Protein AF-A0A7W7QYX2-F1 (afdb_monomer_lite)

Organism: Kitasatospora kifunensis (NCBI:txid58351)

Foldseek 3Di:
DPCPDPVNVVVVVVVCVLFDFAALLVLLVVQDVDPVLSVVLSVQLVVLCVVVVQPFPWDWDLDDDDDDDRPPGDTTGTDHLCSQLVSLVSDDDPDPVSVSSSVVSVVSD

Sequence (109 aa):
MLAATRTARQALRSRRHANQKRTIATFVGKTTTDTATAKAVTAALRKTARTLRATGQLGKVQTRIGRVAAGVIGPVYRYTAAQIARIAAAYRPRKAEYKTVALRLALAA

Secondary structure (DSSP, 8-state):
----SHHHHHHHHHHHHHT--B-HHHHHHHH---HHHHHHHHHHHHHHHHHTT--PEEEEEE---SSS-TT-EEEEEEB-HHHHHHHHHH---SSHHHHHHHHHHHH--

Structure (mmCIF, N/CA/C/O backbone):
data_AF-A0A7W7QYX2-F1
#
_entry.id   AF-A0A7W7QYX2-F1
#
loop_
_atom_site.group_PDB
_atom_site.id
_atom_site.type_symbol
_atom_site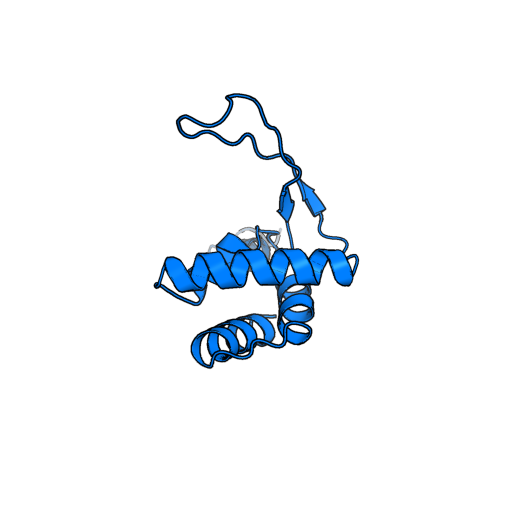.label_atom_id
_atom_site.label_alt_id
_atom_site.label_comp_id
_atom_site.label_asym_id
_atom_site.label_entity_id
_atom_site.label_seq_id
_atom_site.pdbx_PDB_ins_code
_atom_site.Cartn_x
_atom_site.Cartn_y
_atom_site.Cartn_z
_atom_site.occupancy
_atom_site.B_iso_or_equiv
_atom_site.auth_seq_id
_atom_site.auth_comp_id
_atom_site.auth_asym_id
_atom_site.auth_atom_id
_atom_site.pdbx_PDB_model_num
ATOM 1 N N . MET A 1 1 ? -21.254 0.283 30.559 1.00 47.09 1 MET A N 1
ATOM 2 C CA . MET A 1 1 ? -19.801 0.003 30.681 1.00 47.09 1 MET A CA 1
ATOM 3 C C . MET A 1 1 ? -19.415 -1.260 29.890 1.00 47.09 1 MET A C 1
ATOM 5 O O . MET A 1 1 ? -19.328 -2.331 30.465 1.00 47.09 1 MET A O 1
ATOM 9 N N . LEU A 1 2 ? -19.176 -1.175 28.573 1.00 48.53 2 LEU A N 1
ATOM 10 C CA . LEU A 1 2 ? -18.868 -2.345 27.711 1.00 48.53 2 LEU A CA 1
ATOM 11 C C . LEU A 1 2 ? -17.365 -2.493 27.362 1.00 48.53 2 LEU A C 1
ATOM 13 O O . LEU A 1 2 ? -17.005 -3.079 26.346 1.00 48.53 2 LEU A O 1
ATOM 17 N N . ALA A 1 3 ? -16.464 -1.950 28.189 1.00 51.31 3 ALA A N 1
ATOM 18 C CA . ALA A 1 3 ? -15.009 -1.946 27.952 1.00 51.31 3 ALA A CA 1
ATOM 19 C C . ALA A 1 3 ? -14.201 -2.840 28.925 1.00 51.31 3 ALA A C 1
ATOM 21 O O . ALA A 1 3 ? -12.975 -2.711 29.031 1.00 51.31 3 ALA A O 1
ATOM 22 N N . ALA A 1 4 ? -14.868 -3.733 29.662 1.00 62.16 4 ALA A N 1
ATOM 23 C CA . ALA A 1 4 ? -14.258 -4.453 30.782 1.00 62.16 4 ALA A CA 1
ATOM 24 C C . ALA A 1 4 ? -13.483 -5.727 30.385 1.00 62.16 4 ALA A C 1
ATOM 26 O O . ALA A 1 4 ? -12.532 -6.087 31.074 1.00 62.16 4 ALA A O 1
ATOM 27 N N . THR A 1 5 ? -13.804 -6.382 29.264 1.00 72.12 5 THR A N 1
ATOM 28 C CA . THR A 1 5 ? -13.198 -7.676 28.898 1.00 72.12 5 THR A CA 1
ATOM 29 C C . THR A 1 5 ? -12.012 -7.538 27.935 1.00 72.12 5 THR A C 1
ATOM 31 O O . THR A 1 5 ? -11.986 -6.691 27.036 1.00 72.12 5 THR A O 1
ATOM 34 N N . ARG A 1 6 ? -11.000 -8.404 28.100 1.00 74.31 6 ARG A N 1
ATOM 35 C CA . ARG A 1 6 ? -9.797 -8.479 27.242 1.00 74.31 6 ARG A CA 1
ATOM 36 C C . ARG A 1 6 ? -10.159 -8.629 25.758 1.00 74.31 6 ARG A C 1
ATOM 38 O O . ARG A 1 6 ? -9.537 -7.990 24.911 1.00 74.31 6 ARG A O 1
ATOM 45 N N . THR A 1 7 ? -11.212 -9.390 25.470 1.00 78.56 7 THR A N 1
ATOM 46 C CA . THR A 1 7 ? -11.759 -9.638 24.130 1.00 78.56 7 THR A CA 1
ATOM 47 C C . THR A 1 7 ? -12.337 -8.370 23.501 1.00 78.56 7 THR A C 1
ATOM 49 O O . THR A 1 7 ? -12.012 -8.052 22.359 1.00 7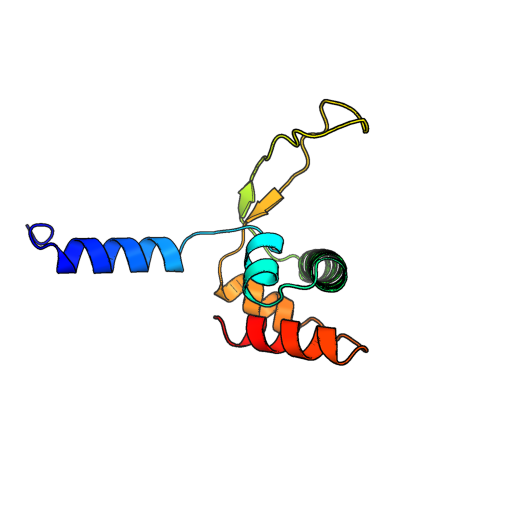8.56 7 THR A O 1
ATOM 52 N N . ALA A 1 8 ? -13.104 -7.571 24.256 1.00 77.56 8 ALA A N 1
ATOM 53 C CA . ALA A 1 8 ? -13.622 -6.287 23.777 1.00 77.56 8 ALA A CA 1
ATOM 54 C C . ALA A 1 8 ? -12.485 -5.293 23.479 1.00 77.56 8 ALA A C 1
ATOM 56 O O . ALA A 1 8 ? -12.503 -4.603 22.458 1.00 77.56 8 ALA A O 1
ATOM 57 N N . ARG A 1 9 ? -11.437 -5.268 24.317 1.00 79.19 9 ARG A N 1
ATOM 58 C CA . ARG A 1 9 ? -10.241 -4.441 24.074 1.00 79.19 9 ARG A CA 1
ATOM 59 C C . ARG A 1 9 ? -9.465 -4.896 22.837 1.00 79.19 9 ARG A C 1
ATOM 61 O O . ARG A 1 9 ? -9.019 -4.044 22.069 1.00 79.19 9 ARG A O 1
ATOM 68 N N . GLN A 1 10 ? -9.314 -6.203 22.618 1.00 79.06 10 GLN A N 1
ATOM 69 C CA . GLN A 1 10 ? -8.700 -6.742 21.400 1.00 79.06 10 GLN A CA 1
ATOM 70 C C . GLN A 1 10 ? -9.519 -6.389 20.157 1.00 79.06 10 GLN A C 1
ATOM 72 O O . GLN A 1 10 ? -8.956 -5.854 19.208 1.00 79.06 10 GLN A O 1
ATOM 77 N N . ALA A 1 11 ? -10.839 -6.578 20.186 1.00 78.06 11 ALA A N 1
ATOM 78 C CA . ALA A 1 11 ? -11.717 -6.217 19.077 1.00 78.06 11 ALA A CA 1
ATOM 79 C C . ALA A 1 11 ? -11.635 -4.716 18.744 1.00 78.06 11 ALA A C 1
ATOM 81 O O . ALA A 1 11 ? -11.502 -4.342 17.579 1.00 78.06 11 ALA A O 1
ATOM 82 N N . LEU A 1 12 ? -11.630 -3.842 19.757 1.00 79.12 12 LEU A N 1
ATOM 83 C CA . LEU A 1 12 ? -11.456 -2.398 19.569 1.00 79.12 12 LEU A CA 1
ATOM 84 C C . LEU A 1 12 ? -10.075 -2.036 19.006 1.00 79.12 12 LEU A C 1
ATOM 86 O O . LEU A 1 12 ? -9.983 -1.160 18.145 1.00 79.12 12 LEU A O 1
ATOM 90 N N . ARG A 1 13 ? -9.001 -2.706 19.445 1.00 77.94 13 ARG A N 1
ATOM 91 C CA . ARG A 1 13 ? -7.653 -2.517 18.883 1.00 77.94 13 ARG A CA 1
ATOM 92 C C . ARG A 1 13 ? -7.592 -2.957 17.422 1.00 77.94 13 ARG A C 1
ATOM 94 O O . ARG A 1 13 ? -7.109 -2.190 16.595 1.00 77.94 13 ARG A O 1
ATOM 101 N N . SER A 1 14 ? -8.137 -4.124 17.086 1.00 71.19 14 SER A N 1
ATOM 102 C CA . SER A 1 14 ? -8.210 -4.616 15.706 1.00 71.19 14 SER A CA 1
ATOM 103 C C . SER A 1 14 ? -9.009 -3.667 14.812 1.00 71.19 14 SER A C 1
ATOM 105 O O . SER A 1 14 ? -8.533 -3.295 13.743 1.00 71.19 14 SER A O 1
ATOM 107 N N . ARG A 1 15 ? -10.161 -3.169 15.288 1.00 69.62 15 ARG A N 1
ATOM 108 C CA . ARG A 1 15 ? -10.967 -2.154 14.584 1.00 69.62 15 ARG A CA 1
ATOM 109 C C . ARG A 1 15 ? -10.202 -0.843 14.386 1.00 69.62 15 ARG A C 1
ATOM 111 O O . ARG A 1 15 ? -10.223 -0.283 13.293 1.00 69.62 15 ARG A O 1
ATOM 118 N N . ARG A 1 16 ? -9.480 -0.363 15.408 1.00 71.31 16 ARG A N 1
ATOM 119 C CA . ARG A 1 16 ? -8.611 0.822 15.274 1.00 71.31 16 ARG A CA 1
ATOM 120 C C . ARG A 1 16 ? -7.504 0.603 14.254 1.00 71.31 16 ARG A C 1
ATOM 122 O O . ARG A 1 16 ? -7.227 1.512 13.483 1.00 71.31 16 ARG A O 1
ATOM 129 N N . HIS A 1 17 ? -6.876 -0.570 14.242 1.00 70.69 17 HIS A N 1
ATOM 130 C CA . HIS A 1 17 ? -5.805 -0.882 13.299 1.00 70.69 17 HIS A CA 1
ATOM 131 C C . HIS A 1 17 ? -6.303 -1.023 11.860 1.00 70.69 17 HIS A C 1
ATOM 133 O O . HIS A 1 17 ? -5.624 -0.534 10.959 1.00 70.69 17 HIS A O 1
ATOM 139 N N . ALA A 1 18 ? -7.478 -1.622 11.650 1.00 67.31 18 ALA A N 1
ATOM 140 C CA . ALA A 1 18 ? -8.116 -1.731 10.338 1.00 67.31 18 ALA A CA 1
ATOM 141 C C . ALA A 1 18 ? -8.476 -0.351 9.759 1.00 67.31 18 ALA A C 1
ATOM 143 O O . ALA A 1 18 ? -8.195 -0.067 8.598 1.00 67.31 18 ALA A O 1
ATOM 144 N N . ASN A 1 19 ? -8.990 0.555 10.598 1.00 69.50 19 ASN A N 1
ATOM 145 C CA . ASN A 1 19 ? -9.365 1.913 10.188 1.00 69.50 19 ASN A CA 1
ATOM 146 C C . ASN A 1 19 ? -8.209 2.927 10.241 1.00 69.50 19 ASN A C 1
ATOM 148 O O . ASN A 1 19 ? -8.403 4.119 9.981 1.00 69.50 19 ASN A O 1
ATOM 152 N N . GLN A 1 20 ? -6.994 2.491 10.579 1.00 77.69 20 GLN A N 1
ATOM 153 C CA . GLN A 1 20 ? -5.855 3.388 10.698 1.00 77.69 20 GLN A CA 1
ATOM 154 C C . GLN A 1 20 ? -5.371 3.818 9.313 1.00 77.69 20 GLN A C 1
ATOM 156 O O . GLN A 1 20 ? -4.919 3.003 8.509 1.00 77.69 20 GLN A O 1
ATOM 161 N N . LYS A 1 21 ? -5.381 5.126 9.054 1.00 83.06 21 LYS A N 1
ATOM 162 C CA . LYS A 1 21 ? -4.811 5.685 7.825 1.00 83.06 21 LYS A CA 1
ATOM 163 C C . LYS A 1 21 ? -3.290 5.545 7.838 1.00 83.06 21 LYS A C 1
ATOM 165 O O . LYS A 1 21 ? -2.626 6.001 8.772 1.00 83.06 21 LYS A O 1
ATOM 170 N N . ARG A 1 22 ? -2.728 4.943 6.791 1.00 84.50 22 ARG A N 1
ATOM 171 C CA . ARG A 1 22 ? -1.283 4.699 6.636 1.00 84.50 22 ARG A CA 1
ATOM 172 C C . ARG A 1 22 ? -0.797 5.188 5.276 1.00 84.50 22 ARG A C 1
ATOM 174 O O . ARG A 1 22 ? -1.588 5.561 4.416 1.00 84.50 22 ARG A O 1
ATOM 181 N N . THR A 1 23 ? 0.515 5.244 5.085 1.00 87.00 23 THR A N 1
ATOM 182 C CA . THR A 1 23 ? 1.087 5.634 3.791 1.00 87.00 23 THR A CA 1
ATOM 183 C C . THR A 1 23 ? 0.995 4.474 2.800 1.00 87.00 23 THR A C 1
ATOM 185 O O . THR A 1 23 ? 0.990 3.311 3.201 1.00 87.00 23 THR A O 1
ATOM 188 N N . ILE A 1 24 ? 0.981 4.781 1.497 1.00 86.56 24 ILE A N 1
ATOM 189 C CA . ILE A 1 24 ? 0.972 3.770 0.420 1.00 86.56 24 ILE A CA 1
ATOM 190 C C . ILE A 1 24 ? 2.117 2.759 0.603 1.00 86.56 24 ILE A C 1
ATOM 192 O O . ILE A 1 24 ? 1.904 1.558 0.477 1.00 86.56 24 ILE A O 1
ATOM 196 N N . ALA A 1 25 ? 3.306 3.240 0.980 1.00 86.88 25 ALA A N 1
ATOM 197 C CA . ALA A 1 25 ? 4.485 2.403 1.199 1.00 86.88 25 ALA A CA 1
ATOM 198 C C . ALA A 1 25 ? 4.243 1.313 2.256 1.00 86.88 25 ALA A C 1
ATOM 200 O O . ALA A 1 25 ? 4.678 0.181 2.082 1.00 86.88 25 ALA A O 1
ATOM 201 N N . THR A 1 26 ? 3.511 1.627 3.330 1.00 88.25 26 THR A N 1
ATOM 202 C CA . THR A 1 26 ? 3.193 0.647 4.376 1.00 88.25 26 THR A CA 1
ATOM 203 C C . THR A 1 26 ? 2.253 -0.451 3.883 1.00 88.25 26 THR A C 1
ATOM 205 O O . THR A 1 26 ? 2.370 -1.585 4.332 1.00 88.25 26 THR A O 1
ATOM 208 N N . PHE A 1 27 ? 1.320 -0.139 2.980 1.00 86.75 27 PHE A N 1
ATOM 209 C CA . PHE A 1 27 ? 0.450 -1.157 2.388 1.00 86.75 27 PHE A CA 1
ATOM 210 C C . PHE A 1 27 ? 1.226 -2.039 1.407 1.00 86.75 27 PHE A C 1
ATOM 212 O O . PHE A 1 27 ? 1.153 -3.259 1.502 1.00 86.75 27 PHE A O 1
ATOM 219 N N . VAL A 1 28 ? 2.042 -1.435 0.538 1.00 87.38 28 VAL A N 1
ATOM 220 C CA . VAL A 1 28 ? 2.862 -2.173 -0.436 1.00 87.38 28 VAL A CA 1
ATOM 221 C C . VAL A 1 28 ? 3.882 -3.081 0.264 1.00 87.38 28 VAL A C 1
ATOM 223 O O . VAL A 1 28 ? 4.000 -4.251 -0.091 1.00 87.38 28 VAL A O 1
ATOM 226 N N . GLY A 1 29 ? 4.560 -2.596 1.308 1.00 87.06 29 GLY A N 1
ATOM 227 C CA . GLY A 1 29 ? 5.539 -3.390 2.062 1.00 87.06 29 GLY A CA 1
ATOM 228 C C . GLY A 1 29 ? 4.942 -4.589 2.809 1.00 87.06 29 GLY A C 1
ATOM 229 O O . GLY A 1 29 ? 5.661 -5.525 3.126 1.00 87.06 29 GLY A O 1
ATOM 230 N N . LYS A 1 30 ? 3.626 -4.605 3.062 1.00 86.75 30 LYS A N 1
ATOM 231 C CA . LYS A 1 30 ? 2.935 -5.801 3.578 1.00 86.75 30 LYS A CA 1
ATOM 232 C C . LYS A 1 30 ? 2.648 -6.843 2.496 1.00 86.75 30 LYS A C 1
ATOM 234 O O . LYS A 1 30 ? 2.387 -7.992 2.825 1.00 86.75 30 LYS A O 1
ATOM 239 N N . THR A 1 31 ? 2.638 -6.443 1.226 1.00 86.56 31 THR A N 1
ATOM 240 C CA . THR A 1 31 ? 2.260 -7.317 0.100 1.00 86.56 31 THR A CA 1
ATOM 241 C C . THR A 1 31 ? 3.438 -7.948 -0.630 1.00 86.56 31 THR A C 1
ATOM 243 O O . THR A 1 31 ? 3.251 -8.972 -1.292 1.00 86.56 31 THR A O 1
ATOM 246 N N . THR A 1 32 ? 4.627 -7.351 -0.535 1.00 85.56 32 THR A N 1
ATOM 247 C CA . THR A 1 32 ? 5.851 -7.852 -1.164 1.00 85.56 32 THR A CA 1
ATOM 248 C C . THR A 1 32 ? 7.068 -7.562 -0.291 1.00 85.56 32 THR A C 1
ATOM 250 O O . THR A 1 32 ? 7.136 -6.513 0.351 1.00 85.56 32 THR A O 1
ATOM 253 N N . THR A 1 33 ? 8.017 -8.496 -0.278 1.00 84.31 33 THR A N 1
ATOM 254 C CA . THR A 1 33 ? 9.316 -8.382 0.398 1.00 84.31 33 THR A CA 1
ATOM 255 C C . THR A 1 33 ? 10.404 -7.819 -0.517 1.00 84.31 33 THR A C 1
ATOM 257 O O . THR A 1 33 ? 11.410 -7.319 -0.018 1.00 84.31 33 THR A O 1
ATOM 260 N N . ASP A 1 34 ? 10.201 -7.839 -1.841 1.00 90.44 34 ASP A N 1
ATOM 261 C CA . ASP A 1 34 ? 11.155 -7.257 -2.783 1.00 90.44 34 ASP A CA 1
ATOM 262 C C . ASP A 1 34 ? 11.118 -5.722 -2.731 1.00 90.44 34 ASP A C 1
ATOM 264 O O . ASP A 1 34 ? 10.111 -5.068 -3.031 1.00 90.44 34 ASP A O 1
ATOM 268 N N . THR A 1 35 ? 12.260 -5.144 -2.371 1.00 86.12 35 THR A N 1
ATOM 269 C CA . THR A 1 35 ? 12.427 -3.703 -2.178 1.00 86.12 35 THR A CA 1
ATOM 270 C C . THR A 1 35 ? 12.359 -2.920 -3.489 1.00 86.12 35 THR A C 1
ATOM 272 O O . THR A 1 35 ? 11.818 -1.806 -3.504 1.00 86.12 35 THR A O 1
ATOM 275 N N . ALA A 1 36 ? 12.838 -3.491 -4.600 1.00 86.06 36 ALA A N 1
ATOM 276 C CA . ALA A 1 36 ? 12.821 -2.834 -5.905 1.00 86.06 36 ALA A CA 1
ATOM 277 C C . ALA A 1 36 ? 11.383 -2.715 -6.428 1.00 86.06 36 ALA A C 1
ATOM 279 O O . ALA A 1 36 ? 10.918 -1.614 -6.760 1.00 86.06 36 ALA A O 1
ATOM 280 N N . THR A 1 37 ? 10.640 -3.823 -6.396 1.00 86.12 37 THR A N 1
ATOM 281 C CA . THR A 1 37 ? 9.215 -3.861 -6.735 1.00 86.12 37 THR A CA 1
ATOM 282 C C . THR A 1 37 ? 8.392 -2.967 -5.817 1.00 86.12 37 THR A C 1
ATOM 284 O O . THR A 1 37 ? 7.581 -2.169 -6.299 1.00 86.12 37 THR A O 1
ATOM 287 N N . ALA A 1 38 ? 8.627 -3.014 -4.502 1.00 85.19 38 ALA A N 1
ATOM 288 C CA . ALA A 1 38 ? 7.908 -2.174 -3.548 1.00 85.19 38 ALA A CA 1
ATOM 289 C C . ALA A 1 38 ? 8.085 -0.679 -3.849 1.00 85.19 38 ALA A C 1
ATOM 291 O O . ALA A 1 38 ? 7.111 0.085 -3.832 1.00 85.19 38 ALA A O 1
ATOM 292 N N . LYS A 1 39 ? 9.313 -0.249 -4.170 1.00 86.75 39 LYS A N 1
ATOM 293 C CA . LYS A 1 39 ? 9.617 1.143 -4.523 1.00 86.75 39 LYS A CA 1
ATOM 294 C C . LYS A 1 39 ? 8.906 1.560 -5.810 1.00 86.75 39 LYS A C 1
ATOM 296 O O . LYS A 1 39 ? 8.253 2.608 -5.828 1.00 86.75 39 LYS A O 1
ATOM 301 N N . ALA A 1 40 ? 8.987 0.736 -6.855 1.00 87.31 40 ALA A N 1
ATOM 302 C CA . ALA A 1 40 ? 8.368 1.014 -8.150 1.00 87.31 40 ALA A CA 1
ATOM 303 C C . ALA A 1 40 ? 6.836 1.103 -8.050 1.00 87.31 40 ALA A C 1
ATOM 305 O O . ALA A 1 40 ? 6.238 2.084 -8.498 1.00 87.31 40 ALA A O 1
ATOM 306 N N . VAL A 1 41 ? 6.200 0.126 -7.396 1.00 88.00 41 VAL A N 1
ATOM 307 C CA . VAL A 1 41 ? 4.742 0.099 -7.207 1.00 88.00 41 VAL A CA 1
ATOM 308 C C . VAL A 1 41 ? 4.282 1.269 -6.339 1.00 88.00 41 VAL A C 1
ATOM 310 O O . VAL A 1 41 ? 3.307 1.936 -6.676 1.00 88.00 41 VAL A O 1
ATOM 313 N N . THR A 1 42 ? 5.009 1.597 -5.268 1.00 89.75 42 THR A N 1
ATOM 314 C CA . THR A 1 42 ? 4.675 2.753 -4.420 1.00 89.75 42 THR A CA 1
ATOM 315 C C . THR A 1 42 ? 4.707 4.065 -5.208 1.00 89.75 42 THR A C 1
ATOM 317 O O . THR A 1 42 ? 3.812 4.899 -5.054 1.00 89.75 42 THR A O 1
ATOM 320 N N . ALA A 1 43 ? 5.724 4.270 -6.051 1.00 87.25 43 ALA A N 1
ATOM 321 C CA . ALA A 1 43 ? 5.829 5.464 -6.886 1.00 87.25 43 ALA A CA 1
ATOM 322 C C . ALA A 1 43 ? 4.692 5.539 -7.918 1.00 87.25 43 ALA A C 1
ATOM 324 O O . ALA A 1 43 ? 4.070 6.593 -8.070 1.00 87.25 43 ALA A O 1
ATOM 325 N N . ALA A 1 44 ? 4.376 4.415 -8.566 1.00 87.62 44 ALA A N 1
ATOM 326 C CA . ALA A 1 44 ? 3.282 4.329 -9.523 1.00 87.62 44 ALA A CA 1
ATOM 327 C C . ALA A 1 44 ? 1.932 4.649 -8.866 1.00 87.62 44 ALA A C 1
ATOM 329 O O . ALA A 1 44 ? 1.235 5.545 -9.332 1.00 87.62 44 ALA A O 1
ATOM 330 N N . LEU A 1 45 ? 1.617 4.023 -7.728 1.00 86.94 45 LEU A N 1
ATOM 331 C CA . LEU A 1 45 ? 0.373 4.261 -6.990 1.00 86.94 45 LEU A CA 1
ATOM 332 C C . LEU A 1 45 ? 0.236 5.711 -6.507 1.00 86.94 45 LEU A C 1
ATOM 334 O O . LEU A 1 45 ? -0.864 6.258 -6.517 1.00 86.94 45 LEU A O 1
ATOM 338 N N . ARG A 1 46 ? 1.336 6.381 -6.127 1.00 88.25 46 ARG A N 1
ATOM 339 C CA . ARG A 1 46 ? 1.308 7.826 -5.823 1.00 88.25 46 ARG A CA 1
ATOM 340 C C . ARG A 1 46 ? 0.901 8.652 -7.042 1.00 88.25 46 ARG A C 1
ATOM 342 O O . ARG A 1 46 ? 0.145 9.608 -6.890 1.00 88.25 46 ARG A O 1
ATOM 349 N N . LYS A 1 47 ? 1.392 8.299 -8.234 1.00 87.56 47 LYS A N 1
ATOM 350 C CA . LYS A 1 47 ? 1.004 8.961 -9.487 1.00 87.56 47 LYS A CA 1
ATOM 351 C C . LYS A 1 47 ? -0.479 8.730 -9.776 1.00 87.56 47 LYS A C 1
ATOM 353 O O . LYS A 1 47 ? -1.193 9.697 -10.014 1.00 87.56 47 LYS A O 1
ATOM 358 N N . THR A 1 48 ? -0.955 7.492 -9.655 1.00 85.69 48 THR A N 1
ATOM 359 C CA . THR A 1 48 ? -2.371 7.148 -9.855 1.00 85.69 48 THR A CA 1
ATOM 360 C C . THR A 1 48 ? -3.274 7.889 -8.867 1.00 85.69 48 THR A C 1
ATOM 362 O O . THR A 1 48 ? -4.288 8.451 -9.266 1.00 85.69 48 THR A O 1
ATOM 365 N N . ALA A 1 49 ? -2.876 7.981 -7.595 1.00 84.56 49 ALA A N 1
ATOM 366 C CA . ALA A 1 49 ? -3.609 8.729 -6.574 1.00 84.56 49 ALA A CA 1
ATOM 367 C C . ALA A 1 49 ? -3.740 10.224 -6.915 1.00 84.56 49 ALA A C 1
ATOM 369 O O . ALA A 1 49 ? -4.806 10.803 -6.713 1.00 84.56 49 ALA A O 1
ATOM 370 N N . ARG A 1 50 ? -2.682 10.842 -7.466 1.00 84.25 50 ARG A N 1
ATOM 371 C CA . ARG A 1 50 ? -2.718 12.236 -7.943 1.00 84.25 50 ARG A CA 1
ATOM 372 C C . ARG A 1 50 ? -3.664 12.403 -9.131 1.00 84.25 50 ARG A C 1
ATOM 374 O O . ARG A 1 50 ? -4.462 13.332 -9.123 1.00 84.25 50 ARG A O 1
ATOM 381 N N . THR A 1 51 ? -3.605 11.502 -10.114 1.00 82.62 51 THR A N 1
ATOM 382 C CA . THR A 1 51 ? -4.499 11.523 -11.285 1.00 82.62 51 THR A CA 1
ATOM 383 C C . THR A 1 51 ? -5.966 11.408 -10.878 1.00 82.62 51 THR A C 1
ATOM 385 O O . THR A 1 51 ? -6.798 12.159 -11.369 1.00 82.62 51 THR A O 1
ATOM 388 N N . LEU A 1 52 ? -6.272 10.528 -9.923 1.00 79.25 52 LEU A N 1
ATOM 389 C CA . LEU A 1 52 ? -7.622 10.346 -9.386 1.00 79.25 52 LEU A CA 1
ATOM 390 C C . LEU A 1 52 ? -8.055 11.451 -8.413 1.00 79.25 52 LEU A C 1
ATOM 392 O O . LEU A 1 52 ? -9.155 11.374 -7.871 1.00 79.25 52 LEU A O 1
ATOM 396 N N . ARG A 1 53 ? -7.184 12.432 -8.128 1.00 75.25 53 ARG A N 1
ATOM 397 C CA . ARG A 1 53 ? -7.379 13.448 -7.081 1.00 75.25 53 ARG A CA 1
ATOM 398 C C . ARG A 1 53 ? -7.858 12.830 -5.760 1.00 75.25 53 ARG A C 1
ATOM 400 O O . ARG A 1 53 ? -8.712 13.385 -5.073 1.00 75.25 53 ARG A O 1
ATOM 407 N N . ALA A 1 54 ? -7.321 11.658 -5.413 1.00 72.56 54 ALA A N 1
ATOM 408 C CA . ALA A 1 54 ? -7.759 10.917 -4.242 1.00 72.56 54 ALA A CA 1
ATOM 409 C C . ALA A 1 54 ? -7.530 11.764 -2.981 1.00 72.56 54 ALA A C 1
ATOM 411 O O . ALA A 1 54 ? -6.398 12.142 -2.671 1.00 72.56 54 ALA A O 1
ATOM 412 N N . THR A 1 55 ? -8.605 12.035 -2.239 1.00 62.53 55 THR A N 1
ATOM 413 C CA . THR A 1 55 ? -8.615 12.829 -1.002 1.00 62.53 55 THR A CA 1
ATOM 414 C C . THR A 1 55 ? -8.052 12.019 0.172 1.00 62.53 55 THR A C 1
ATOM 416 O O . THR A 1 55 ? -8.721 11.710 1.161 1.00 62.53 55 THR A O 1
ATOM 419 N N . GLY A 1 56 ? -6.788 11.608 0.056 1.00 60.47 56 GLY A N 1
ATOM 420 C CA . GLY A 1 56 ? -6.030 11.102 1.195 1.00 60.47 56 GLY A CA 1
ATOM 421 C C . GLY A 1 56 ? -5.939 12.178 2.278 1.00 60.47 56 GLY A C 1
ATOM 422 O O . GLY A 1 56 ? -5.922 13.372 1.983 1.00 60.47 56 GLY A O 1
ATOM 423 N N . GLN A 1 57 ? -5.854 11.776 3.545 1.00 61.59 57 GLN A N 1
ATOM 424 C CA . GLN A 1 57 ? -5.618 12.742 4.614 1.00 61.59 57 GLN A CA 1
ATOM 425 C C . GLN A 1 57 ? -4.187 13.265 4.496 1.00 61.59 57 GLN A C 1
ATOM 427 O O . GLN A 1 57 ? -3.229 12.491 4.579 1.00 61.59 57 GLN A O 1
ATOM 432 N N . LEU A 1 58 ? -4.048 14.576 4.316 1.00 54.22 58 LEU A N 1
ATOM 433 C CA . LEU A 1 58 ? -2.756 15.243 4.312 1.00 54.22 58 LEU A CA 1
ATOM 434 C C . LEU A 1 58 ? -2.121 15.129 5.705 1.00 54.22 58 LEU A C 1
ATOM 436 O O . LEU A 1 58 ? -2.664 15.616 6.693 1.00 54.22 58 LEU A O 1
ATOM 440 N N . GLY A 1 59 ? -0.978 14.458 5.790 1.00 54.34 59 GLY A N 1
ATOM 441 C CA . GLY A 1 59 ? -0.093 14.468 6.948 1.00 54.34 59 GLY A CA 1
ATOM 442 C C . GLY A 1 59 ? 1.212 15.195 6.625 1.00 54.34 59 GLY A C 1
ATOM 443 O O . GLY A 1 59 ? 1.598 15.326 5.463 1.00 54.34 59 GLY A O 1
ATOM 444 N N . LYS A 1 60 ? 1.923 15.641 7.662 1.00 47.22 60 LYS A N 1
ATOM 445 C CA . LYS A 1 60 ? 3.302 16.137 7.564 1.00 47.22 60 LYS A CA 1
ATOM 446 C C . LYS A 1 60 ? 4.230 15.051 8.110 1.00 47.22 60 LYS A C 1
ATOM 448 O O . LYS A 1 60 ? 3.983 14.536 9.199 1.00 47.22 60 LYS A O 1
ATOM 453 N N . VAL A 1 61 ? 5.257 14.659 7.360 1.00 49.50 61 VAL A N 1
ATOM 454 C CA . VAL A 1 61 ? 6.332 13.794 7.871 1.00 49.50 61 VAL A CA 1
ATOM 455 C C . VAL A 1 61 ? 7.635 14.552 7.686 1.00 49.50 61 VAL A C 1
ATOM 457 O O . VAL A 1 61 ? 7.956 14.957 6.573 1.00 49.50 61 VAL A O 1
ATOM 460 N N . GLN A 1 62 ? 8.370 14.757 8.778 1.00 42.69 62 GLN A N 1
ATOM 461 C CA . GLN A 1 62 ? 9.756 15.197 8.699 1.00 42.69 62 GLN A CA 1
ATOM 462 C C . GLN A 1 62 ? 10.595 14.022 8.201 1.00 42.69 62 GLN A C 1
ATOM 464 O O . GLN A 1 62 ? 10.709 12.993 8.867 1.00 42.69 62 GLN A O 1
ATOM 469 N N . THR A 1 63 ? 11.154 14.156 7.008 1.00 45.91 63 THR A N 1
ATOM 470 C CA . THR A 1 63 ? 12.105 13.191 6.463 1.00 45.91 63 THR A CA 1
ATOM 471 C C . THR A 1 63 ? 13.416 13.320 7.247 1.00 45.91 63 THR A C 1
ATOM 473 O O . THR A 1 63 ? 14.189 14.241 7.009 1.00 45.91 63 THR A O 1
ATOM 476 N N . ARG A 1 64 ? 13.681 12.433 8.217 1.00 46.84 64 ARG A N 1
ATOM 477 C CA . ARG A 1 64 ? 15.059 12.169 8.668 1.00 46.84 64 ARG A CA 1
ATOM 478 C C . ARG A 1 64 ? 15.625 11.114 7.727 1.00 46.84 64 ARG A C 1
ATOM 480 O O . ARG A 1 64 ? 15.046 10.038 7.696 1.00 46.84 64 ARG A O 1
ATOM 487 N N . ILE A 1 65 ? 16.677 11.433 6.964 1.00 46.31 65 ILE A N 1
ATOM 488 C CA . ILE A 1 65 ? 17.818 10.562 6.595 1.00 46.31 65 ILE A CA 1
ATOM 489 C 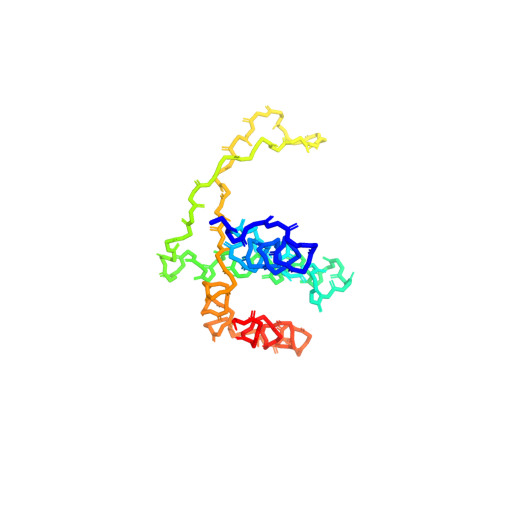C . ILE A 1 65 ? 18.694 11.280 5.543 1.00 46.31 65 ILE A C 1
ATOM 491 O O . ILE A 1 65 ? 18.214 11.637 4.474 1.00 46.31 65 ILE A O 1
ATOM 495 N N . GLY A 1 66 ? 19.983 11.431 5.871 1.00 38.56 66 GLY A N 1
ATOM 496 C CA . GLY A 1 66 ? 21.138 11.253 4.976 1.00 38.56 66 GLY A CA 1
ATOM 497 C C . GLY A 1 66 ? 21.211 12.015 3.642 1.00 38.56 66 GLY A C 1
ATOM 498 O O . GLY A 1 66 ? 20.597 11.624 2.657 1.00 38.56 66 GLY A O 1
ATOM 499 N N . ARG A 1 67 ? 22.120 13.001 3.595 1.00 44.56 67 ARG A N 1
ATOM 500 C CA . ARG A 1 67 ? 22.786 13.615 2.419 1.00 44.56 67 ARG A CA 1
ATOM 501 C C . ARG A 1 67 ? 21.971 14.328 1.330 1.00 44.56 67 ARG A C 1
ATOM 503 O O . ARG A 1 67 ? 22.597 15.028 0.543 1.00 44.56 67 ARG A O 1
ATOM 510 N N . VAL A 1 68 ? 20.641 14.280 1.297 1.00 44.56 68 VAL A N 1
ATOM 511 C CA . VAL A 1 68 ? 19.849 15.173 0.422 1.0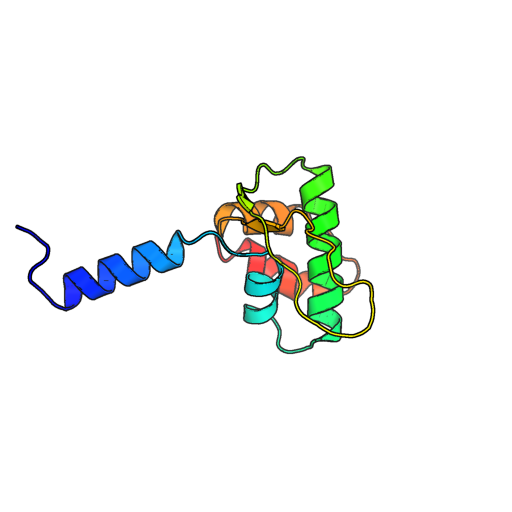0 44.56 68 VAL A CA 1
ATOM 512 C C . VAL A 1 68 ? 19.025 16.115 1.293 1.00 44.56 68 VAL A C 1
ATOM 514 O O . VAL A 1 68 ? 18.031 15.699 1.875 1.00 44.56 68 VAL A O 1
ATOM 517 N N . ALA A 1 69 ? 19.504 17.358 1.408 1.00 42.59 69 ALA A N 1
ATOM 518 C CA . ALA A 1 69 ? 18.859 18.525 2.019 1.00 42.59 69 ALA A CA 1
ATOM 519 C C . ALA A 1 69 ? 18.042 18.245 3.300 1.00 42.59 69 ALA A C 1
ATOM 521 O O . ALA A 1 69 ? 16.842 17.957 3.265 1.00 42.59 69 ALA A O 1
ATOM 522 N N . ALA A 1 70 ? 18.690 18.408 4.456 1.00 40.81 70 ALA A N 1
ATOM 523 C CA . ALA A 1 70 ? 17.991 18.559 5.726 1.00 40.81 70 ALA A CA 1
ATOM 524 C C . ALA A 1 70 ? 16.914 19.658 5.595 1.00 40.81 70 ALA A C 1
ATOM 526 O O . ALA A 1 70 ? 17.243 20.802 5.302 1.00 40.81 70 ALA A O 1
ATOM 527 N N . GLY A 1 71 ? 15.633 19.312 5.779 1.00 43.38 71 GLY A N 1
ATOM 528 C CA . GLY A 1 71 ? 14.552 20.304 5.889 1.00 43.38 71 GLY A CA 1
ATOM 529 C C . GLY A 1 71 ? 13.388 20.198 4.900 1.00 43.38 71 GLY A C 1
ATOM 530 O O . GLY A 1 71 ? 12.413 20.929 5.064 1.00 43.38 71 GLY A O 1
ATOM 531 N N . VAL A 1 72 ? 13.398 19.285 3.920 1.00 44.19 72 VAL A N 1
ATOM 532 C CA . VAL A 1 72 ? 12.236 19.133 3.021 1.00 44.19 72 VAL A CA 1
ATOM 533 C C . VAL A 1 72 ? 11.086 18.417 3.746 1.00 44.19 72 VAL A C 1
ATOM 535 O O . VAL A 1 72 ? 11.026 17.186 3.821 1.00 44.19 72 VAL A O 1
ATOM 538 N N . ILE A 1 73 ? 10.155 19.207 4.290 1.00 48.91 73 ILE A N 1
ATOM 539 C CA . ILE A 1 73 ? 8.854 18.752 4.797 1.00 48.91 73 ILE A CA 1
ATOM 540 C C . ILE A 1 73 ? 7.945 18.524 3.585 1.00 48.91 73 ILE A C 1
ATOM 542 O O . ILE A 1 73 ? 7.258 19.428 3.114 1.00 48.91 73 ILE A O 1
ATOM 546 N N . GLY A 1 74 ? 7.955 17.305 3.051 1.00 52.81 74 GLY A N 1
ATOM 547 C CA . GLY A 1 74 ? 7.043 16.921 1.978 1.00 52.81 74 GLY A CA 1
ATOM 548 C C . GLY A 1 74 ? 5.642 16.586 2.512 1.00 52.81 74 GLY A C 1
ATOM 549 O O . GLY A 1 74 ? 5.524 15.946 3.564 1.00 52.81 74 GLY A O 1
ATOM 550 N N . PRO A 1 75 ? 4.558 16.948 1.800 1.00 58.75 75 PRO A N 1
ATOM 551 C CA . PRO A 1 75 ? 3.223 16.467 2.132 1.00 58.75 75 PRO A CA 1
ATOM 552 C C . PRO A 1 75 ? 3.164 14.938 1.995 1.00 58.75 75 PRO A C 1
ATOM 554 O O . PRO A 1 75 ? 3.426 14.380 0.926 1.00 58.75 75 PRO A O 1
ATOM 557 N N . VAL A 1 76 ? 2.802 14.242 3.075 1.00 68.25 76 VAL A N 1
ATOM 558 C CA . VAL A 1 76 ? 2.608 12.788 3.076 1.00 68.25 76 VAL A CA 1
ATOM 559 C C . VAL A 1 76 ? 1.135 12.477 3.237 1.00 68.25 76 VAL A C 1
ATOM 561 O O . VAL A 1 76 ? 0.551 12.656 4.301 1.00 68.25 76 VAL A O 1
ATOM 564 N N . TYR A 1 77 ? 0.537 11.939 2.183 1.00 78.19 77 TYR A N 1
ATOM 565 C CA . TYR A 1 77 ? -0.852 11.509 2.208 1.00 78.19 77 TYR A CA 1
ATOM 566 C C . TYR A 1 77 ? -0.986 10.146 2.889 1.00 78.19 77 TYR A C 1
ATOM 568 O O . TYR A 1 77 ? -0.277 9.186 2.560 1.00 78.19 77 TYR A O 1
ATOM 576 N N . ARG A 1 78 ? -1.908 10.071 3.849 1.00 85.25 78 ARG A N 1
ATOM 577 C CA . ARG A 1 78 ? -2.314 8.836 4.516 1.00 85.25 78 ARG A CA 1
ATOM 578 C C . ARG A 1 78 ? -3.682 8.415 3.997 1.00 85.25 78 ARG A C 1
ATOM 580 O O . ARG A 1 78 ? -4.610 9.221 3.952 1.00 85.25 78 ARG A O 1
ATOM 587 N N . TYR A 1 79 ? -3.799 7.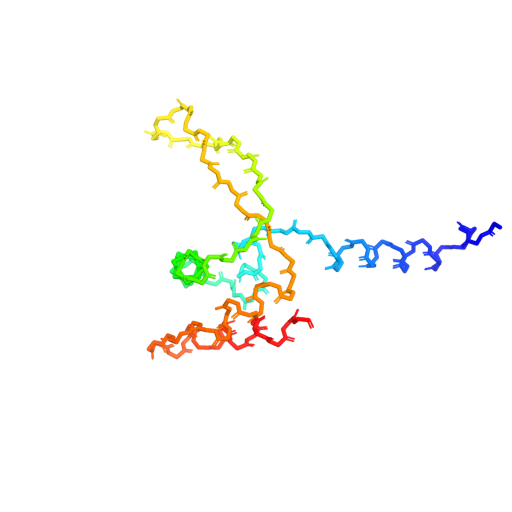144 3.650 1.00 84.00 79 TYR A N 1
ATOM 588 C CA . TYR A 1 79 ? -4.980 6.559 3.033 1.00 84.00 79 TYR A CA 1
ATOM 589 C C . TYR A 1 79 ? -5.538 5.445 3.916 1.00 84.00 79 TYR A C 1
ATOM 591 O O . TYR A 1 79 ? -4.788 4.782 4.642 1.00 84.00 79 TYR A O 1
ATOM 599 N N . THR A 1 80 ? -6.853 5.248 3.868 1.00 85.38 80 THR A N 1
ATOM 600 C CA . THR A 1 80 ? -7.491 4.033 4.396 1.00 85.38 80 THR A CA 1
ATOM 601 C C . THR A 1 80 ? -7.243 2.850 3.456 1.00 85.38 80 THR A C 1
ATOM 603 O O . THR A 1 80 ? -6.894 3.050 2.290 1.00 85.38 80 THR A O 1
ATOM 606 N N . ALA A 1 81 ? -7.454 1.620 3.935 1.00 84.38 81 ALA A N 1
ATOM 607 C CA . ALA A 1 81 ? -7.367 0.420 3.096 1.00 84.38 81 ALA A CA 1
ATOM 608 C C . ALA A 1 81 ? -8.302 0.514 1.875 1.00 84.38 81 ALA A C 1
ATOM 610 O O . ALA A 1 81 ? -7.847 0.371 0.744 1.00 84.38 81 ALA A O 1
ATOM 611 N N . ALA A 1 82 ? -9.558 0.923 2.082 1.00 83.75 82 ALA A N 1
ATOM 612 C CA . ALA A 1 82 ? -10.522 1.137 1.002 1.00 83.75 82 ALA A CA 1
ATOM 613 C C . ALA A 1 82 ? -10.066 2.181 -0.040 1.00 83.75 82 ALA A C 1
ATOM 615 O O . ALA A 1 82 ? -10.270 2.000 -1.240 1.00 83.75 82 ALA A O 1
ATOM 616 N N . GLN A 1 83 ? -9.422 3.276 0.383 1.00 85.81 83 GLN A N 1
ATOM 617 C CA . GLN A 1 83 ? -8.868 4.262 -0.554 1.00 85.81 83 GLN A CA 1
ATOM 618 C C . GLN A 1 83 ? -7.709 3.675 -1.368 1.00 85.81 83 GLN A C 1
ATOM 620 O O . GLN A 1 83 ? -7.644 3.888 -2.577 1.00 85.81 83 GLN A O 1
ATOM 625 N N . ILE A 1 84 ? -6.814 2.918 -0.725 1.00 88.19 84 ILE A N 1
ATOM 626 C CA . ILE A 1 84 ? -5.712 2.228 -1.407 1.00 88.19 84 ILE A CA 1
ATOM 627 C C . ILE A 1 84 ? -6.246 1.221 -2.417 1.00 88.19 84 ILE A C 1
ATOM 629 O O . ILE A 1 84 ? -5.751 1.193 -3.538 1.00 88.19 84 ILE A O 1
ATOM 633 N N . ALA A 1 85 ? -7.270 0.450 -2.058 1.00 87.00 85 ALA A N 1
ATOM 634 C CA . ALA A 1 85 ? -7.868 -0.532 -2.946 1.00 87.00 85 ALA A CA 1
ATOM 635 C C . ALA A 1 85 ? -8.436 0.108 -4.218 1.00 87.00 85 ALA A C 1
ATOM 637 O O . ALA A 1 85 ? -8.167 -0.369 -5.318 1.00 87.00 85 ALA A O 1
ATOM 638 N N . ARG A 1 86 ? -9.122 1.254 -4.098 1.00 86.62 86 ARG A N 1
ATOM 639 C CA . ARG A 1 86 ? -9.595 2.028 -5.261 1.00 86.62 86 ARG A CA 1
ATOM 640 C C . ARG A 1 86 ? -8.442 2.510 -6.145 1.00 86.62 86 ARG A C 1
ATOM 642 O O . ARG A 1 86 ? -8.507 2.390 -7.365 1.00 86.62 86 ARG A O 1
ATOM 649 N N . ILE A 1 87 ? -7.372 3.027 -5.538 1.00 87.44 87 ILE A N 1
ATOM 650 C CA . ILE A 1 87 ? -6.180 3.485 -6.271 1.00 87.44 87 ILE A CA 1
ATOM 651 C C . ILE A 1 87 ? -5.495 2.303 -6.977 1.00 87.44 87 ILE A C 1
ATOM 653 O O . ILE A 1 87 ? -5.089 2.424 -8.131 1.00 87.44 87 ILE A O 1
ATOM 657 N N . ALA A 1 88 ? -5.387 1.157 -6.303 1.00 88.44 88 ALA A N 1
ATOM 658 C CA . ALA A 1 88 ? -4.789 -0.059 -6.841 1.00 88.44 88 ALA A CA 1
ATOM 659 C C . ALA A 1 88 ? -5.628 -0.662 -7.978 1.00 88.44 88 ALA A C 1
ATOM 661 O O . ALA A 1 88 ? -5.061 -1.095 -8.976 1.00 88.44 88 ALA A O 1
ATOM 662 N N . ALA A 1 89 ? -6.959 -0.618 -7.884 1.00 87.81 89 ALA A N 1
ATOM 663 C CA . ALA A 1 89 ? -7.859 -1.064 -8.946 1.00 87.81 89 ALA A CA 1
ATOM 664 C C . ALA A 1 89 ? -7.717 -0.229 -10.232 1.00 87.81 89 ALA A C 1
ATOM 666 O O . ALA A 1 89 ? -7.803 -0.768 -11.337 1.00 87.81 89 ALA A O 1
ATOM 667 N N . ALA A 1 90 ? -7.453 1.074 -10.096 1.00 87.06 90 ALA A N 1
ATOM 668 C CA . ALA A 1 90 ? -7.184 1.967 -11.222 1.00 87.06 90 ALA A CA 1
ATOM 669 C C . ALA A 1 90 ? -5.762 1.821 -11.796 1.00 87.06 90 ALA A C 1
ATOM 671 O O . ALA A 1 90 ? -5.486 2.257 -12.914 1.00 87.06 90 ALA A O 1
ATOM 672 N N . TYR A 1 91 ? -4.834 1.225 -11.045 1.00 89.31 91 TYR A N 1
ATOM 673 C CA . TYR A 1 91 ? -3.469 1.007 -11.502 1.00 89.31 91 TYR A CA 1
ATOM 674 C C . TYR A 1 91 ? -3.404 -0.189 -12.464 1.00 89.31 91 TYR A C 1
ATOM 676 O O . TYR A 1 91 ? -3.735 -1.320 -12.112 1.00 89.31 91 TYR A O 1
ATOM 684 N N . ARG A 1 92 ? -2.943 0.057 -13.698 1.00 87.38 92 ARG A N 1
ATOM 685 C CA . ARG A 1 92 ? -2.798 -0.957 -14.759 1.00 87.38 92 ARG A CA 1
ATOM 686 C C . ARG A 1 92 ? -1.320 -1.208 -15.103 1.00 87.38 92 ARG A C 1
ATOM 688 O O . ARG A 1 92 ? -0.819 -0.672 -16.092 1.00 87.38 92 ARG A O 1
ATOM 695 N N . PRO A 1 93 ? -0.584 -1.989 -14.288 1.00 89.44 93 PRO A N 1
ATOM 696 C CA . PRO A 1 93 ? 0.803 -2.329 -14.581 1.00 89.44 93 PRO A CA 1
ATOM 697 C C . PRO A 1 93 ? 0.940 -3.272 -15.781 1.00 89.44 93 PRO A C 1
ATOM 699 O O . PRO A 1 93 ? 0.139 -4.188 -15.967 1.00 89.44 93 PRO A O 1
ATOM 702 N N . ARG A 1 94 ? 2.025 -3.104 -16.548 1.00 88.44 94 ARG A N 1
ATOM 703 C CA . ARG A 1 94 ? 2.402 -4.029 -17.632 1.00 88.44 94 ARG A CA 1
ATOM 704 C C . ARG A 1 94 ? 3.084 -5.298 -17.102 1.00 88.44 94 ARG A C 1
ATOM 706 O O . ARG A 1 94 ? 2.769 -6.390 -17.560 1.00 88.44 94 ARG A O 1
ATOM 713 N N . LYS A 1 95 ? 3.967 -5.159 -16.103 1.00 90.88 95 LYS A N 1
ATOM 714 C CA . LYS A 1 95 ? 4.730 -6.270 -15.504 1.00 90.88 95 LYS A CA 1
ATOM 715 C C . LYS A 1 95 ? 3.855 -7.177 -14.634 1.00 90.88 95 LYS A C 1
ATOM 717 O O . LYS A 1 95 ? 3.035 -6.677 -13.865 1.00 90.88 95 LYS A O 1
ATOM 722 N N . ALA A 1 96 ? 4.079 -8.490 -14.710 1.00 88.50 96 ALA A N 1
ATOM 723 C CA . ALA A 1 96 ? 3.311 -9.499 -13.973 1.00 88.50 96 ALA A CA 1
ATOM 724 C C . 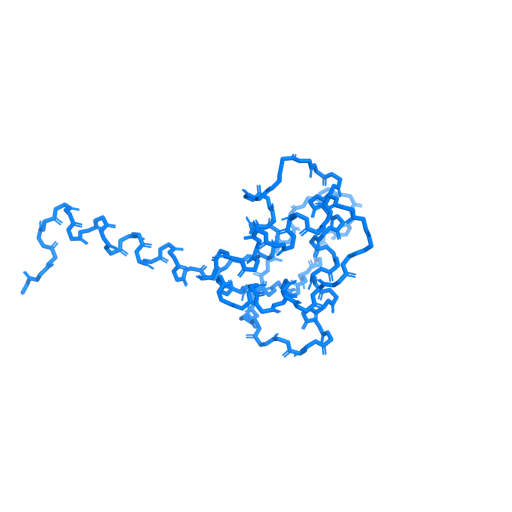ALA A 1 96 ? 3.429 -9.344 -12.447 1.00 88.50 96 ALA A C 1
ATOM 726 O O . ALA A 1 96 ? 2.416 -9.284 -11.755 1.00 88.50 96 ALA A O 1
ATOM 727 N N . GLU A 1 97 ? 4.644 -9.161 -11.930 1.00 87.62 97 GLU A N 1
ATOM 728 C CA . GLU A 1 97 ? 4.912 -8.957 -10.495 1.00 87.62 97 GLU A CA 1
ATOM 729 C C . GLU A 1 97 ? 4.155 -7.753 -9.920 1.00 87.62 97 GLU A C 1
ATOM 731 O O . GLU A 1 97 ? 3.693 -7.754 -8.784 1.00 87.62 97 GLU A O 1
ATOM 736 N N . TYR A 1 98 ? 3.975 -6.702 -10.717 1.00 89.12 98 TYR A N 1
ATOM 737 C CA . TYR A 1 98 ? 3.284 -5.500 -10.258 1.00 89.12 98 TYR A CA 1
ATOM 738 C C . TYR A 1 98 ? 1.766 -5.700 -10.283 1.00 89.12 98 TYR A C 1
ATOM 740 O O . TYR A 1 98 ? 1.062 -5.113 -9.461 1.00 89.12 98 TYR A O 1
ATOM 748 N N . LYS A 1 99 ? 1.260 -6.538 -11.203 1.00 91.12 99 LYS A N 1
ATOM 749 C CA . LYS A 1 99 ? -0.156 -6.930 -11.252 1.00 91.12 99 LYS A CA 1
ATOM 750 C C . LYS A 1 99 ? -0.541 -7.707 -10.000 1.00 91.12 99 LYS A C 1
ATOM 752 O O . LYS A 1 99 ? -1.571 -7.399 -9.413 1.00 91.12 99 LYS A O 1
ATOM 757 N N . THR A 1 100 ? 0.283 -8.657 -9.557 1.00 89.56 100 THR A N 1
ATOM 758 C CA . THR A 1 100 ? -0.019 -9.450 -8.352 1.00 89.56 100 THR A CA 1
ATOM 759 C C . THR A 1 100 ? -0.081 -8.569 -7.107 1.00 89.56 100 THR A C 1
ATOM 761 O O . THR A 1 100 ? -1.019 -8.685 -6.320 1.00 89.56 100 THR A O 1
ATOM 764 N N . VAL A 1 101 ? 0.849 -7.620 -6.963 1.00 88.00 101 VAL A N 1
ATOM 765 C CA . VAL A 1 101 ? 0.829 -6.639 -5.868 1.00 88.00 101 VAL A CA 1
ATOM 766 C C . VAL A 1 101 ? -0.414 -5.748 -5.941 1.00 88.00 101 VAL A C 1
ATOM 768 O O . VAL A 1 101 ? -1.095 -5.567 -4.934 1.00 88.00 101 VAL A O 1
ATOM 771 N N . ALA A 1 102 ? -0.751 -5.220 -7.122 1.00 87.19 102 ALA A N 1
ATOM 772 C CA . ALA A 1 102 ? -1.934 -4.379 -7.303 1.00 87.19 102 ALA A CA 1
ATOM 773 C C . ALA A 1 102 ? -3.238 -5.129 -6.981 1.00 87.19 102 ALA A C 1
ATOM 775 O O . ALA A 1 102 ? -4.097 -4.585 -6.292 1.00 87.19 102 ALA A O 1
ATOM 776 N N . LEU A 1 103 ? -3.361 -6.388 -7.411 1.00 88.56 103 LEU A N 1
ATOM 777 C CA . LEU A 1 103 ? -4.514 -7.241 -7.114 1.00 88.56 103 LEU A CA 1
ATOM 778 C C . LEU A 1 103 ? -4.638 -7.527 -5.616 1.00 88.56 103 LEU A C 1
ATOM 780 O O . LEU A 1 103 ? -5.713 -7.349 -5.049 1.00 88.56 103 LEU A O 1
ATOM 784 N N . ARG A 1 104 ? -3.534 -7.892 -4.950 1.00 87.88 104 ARG A N 1
ATOM 785 C CA . ARG A 1 104 ? -3.519 -8.099 -3.492 1.00 87.88 104 ARG A CA 1
ATOM 786 C C . ARG A 1 104 ? -3.957 -6.844 -2.739 1.00 87.88 104 ARG A C 1
ATOM 788 O O . ARG A 1 104 ? -4.699 -6.945 -1.772 1.00 87.88 104 ARG A O 1
ATOM 795 N N . LEU A 1 105 ? -3.530 -5.666 -3.193 1.00 86.06 105 LEU A N 1
ATOM 796 C CA . LEU A 1 105 ? -3.937 -4.390 -2.600 1.00 86.06 105 LEU A CA 1
ATOM 797 C C . LEU A 1 105 ? -5.398 -4.031 -2.888 1.00 86.06 105 LEU A C 1
ATOM 799 O O . LEU A 1 105 ? -6.041 -3.432 -2.032 1.00 86.06 105 LEU A O 1
ATOM 803 N N . ALA A 1 106 ? -5.923 -4.387 -4.061 1.00 86.62 106 ALA A N 1
ATOM 804 C CA . ALA A 1 106 ? -7.324 -4.167 -4.410 1.00 86.62 106 ALA A CA 1
ATOM 805 C C . ALA A 1 106 ? -8.278 -5.056 -3.593 1.00 86.62 106 ALA A C 1
ATOM 807 O O . ALA A 1 106 ? -9.365 -4.610 -3.243 1.00 86.62 106 ALA A O 1
ATOM 808 N N . LEU A 1 107 ? -7.856 -6.280 -3.258 1.00 84.38 107 LEU A N 1
ATOM 809 C CA . LEU A 1 107 ? -8.630 -7.221 -2.439 1.00 84.38 107 LEU A CA 1
ATOM 810 C C . LEU A 1 107 ? -8.521 -6.963 -0.929 1.00 84.38 107 LEU A C 1
ATOM 812 O O . LEU A 1 107 ? -9.352 -7.444 -0.171 1.00 84.38 107 LEU A O 1
ATOM 816 N N . ALA A 1 108 ? -7.515 -6.213 -0.478 1.00 71.81 108 ALA A N 1
ATOM 817 C CA . ALA A 1 108 ? -7.277 -5.935 0.941 1.00 71.81 108 ALA A CA 1
ATOM 818 C C . ALA A 1 108 ? -8.183 -4.826 1.534 1.00 71.81 108 ALA A C 1
ATOM 820 O O . ALA A 1 108 ? -7.833 -4.258 2.573 1.00 71.81 108 ALA A O 1
ATOM 821 N N . ALA A 1 109 ? -9.279 -4.478 0.847 1.00 59.25 109 ALA A N 1
ATOM 822 C CA . ALA A 1 109 ? -10.215 -3.404 1.197 1.00 59.25 109 ALA A CA 1
ATOM 823 C C . ALA A 1 109 ? -11.195 -3.802 2.302 1.00 59.25 109 ALA A C 1
ATOM 825 O O . ALA A 1 109 ? -11.736 -4.925 2.223 1.00 59.25 109 ALA A O 1
#

Radius of gyration: 16.36 Å; chains: 1; bounding box: 43×30×48 Å

pLDDT: mean 75.6, std 15.67, range [38.56, 91.12]